Protein AF-X1MCI8-F1 (afdb_monomer_lite)

Radius of gyration: 18.38 Å; chains: 1; bounding box: 35×66×37 Å

pLDDT: mean 79.94, std 20.5, range [31.02, 98.38]

Secondary structure (DSSP, 8-state):
------------------SS-PEEEE----SGGGSGGGG-HHHHHHH-SEEEEEEEEEEEEEE-STTSS-TT--S--EEEEEEEEEEEEEESPPPSSSEEEEEEE-EEETTEEE--TT-----TT-EEEEEEEEETTEEEETTGGGGEEE-

Foldseek 3Di:
DDDDDDDDPPDDDDDPDPDPPAAEAEAADDCLLVDPLLVDPVSLQVQFQWKFKWAFADKDKDWDDACDRPVPDGDIFIKIKTKTQTPDTPHHDDDPHRIHIYIYTWDDDDPDTDDDPLAADDDHGFMKIAGWHADPNHIYTRSHNSRIDTD

Organism: NCBI:txid412755

Sequence (151 aa):
SQLAIGSFVLLKPTATSTEGPITVVNNSGGAGALAAECADESYIAGKADYIIEGTVEKVESKWNEEGTLFPYIHGTSIFTYTDLEIERYIKGEPFTEDKLRIVTPGGTVGEISCAVEDQPIFHEGKKVRIYFQEENGEFSIVCGFCGVKEI

Structure (mmCIF, N/CA/C/O backbone):
data_AF-X1MCI8-F1
#
_entry.id   AF-X1MCI8-F1
#
loop_
_atom_site.group_PDB
_atom_site.id
_atom_site.type_symbol
_atom_site.label_atom_id
_atom_site.label_alt_id
_atom_site.label_comp_id
_atom_site.label_asym_id
_atom_site.label_entity_id
_atom_site.label_seq_id
_atom_site.pdbx_PDB_ins_code
_atom_site.Cartn_x
_atom_site.Cartn_y
_atom_site.Cartn_z
_atom_site.occupancy
_atom_site.B_iso_or_equiv
_atom_site.auth_seq_id
_atom_site.auth_comp_id
_atom_site.auth_asym_id
_atom_site.auth_atom_id
_atom_site.pdbx_PDB_model_num
ATOM 1 N N . SER A 1 1 ? 20.534 57.327 -17.523 1.00 44.50 1 SER A N 1
ATOM 2 C CA . SER A 1 1 ? 19.834 56.238 -18.232 1.00 44.50 1 SER A CA 1
ATOM 3 C C . SER A 1 1 ? 19.678 55.078 -17.265 1.00 44.50 1 SER A C 1
ATOM 5 O O . SER A 1 1 ? 20.674 54.558 -16.784 1.00 44.50 1 SER A O 1
ATOM 7 N N . GLN A 1 2 ? 18.443 54.765 -16.876 1.00 37.69 2 GLN A N 1
ATOM 8 C CA . GLN A 1 2 ? 18.125 53.637 -15.996 1.00 37.69 2 GLN A CA 1
ATOM 9 C C . GLN A 1 2 ? 18.099 52.353 -16.839 1.00 37.69 2 GLN A C 1
ATOM 11 O O . GLN A 1 2 ? 17.466 52.348 -17.892 1.00 37.69 2 GLN A O 1
ATOM 16 N N . LEU A 1 3 ? 18.779 51.292 -16.393 1.00 36.81 3 LEU A N 1
ATOM 17 C CA . LEU A 1 3 ? 18.582 49.933 -16.901 1.00 36.81 3 LEU A CA 1
ATOM 18 C C . LEU A 1 3 ? 17.786 49.142 -15.858 1.00 36.81 3 LEU A C 1
ATOM 20 O O . LEU A 1 3 ? 18.288 48.826 -14.784 1.00 36.81 3 LEU A O 1
ATOM 24 N N . ALA A 1 4 ? 16.549 48.823 -16.210 1.00 36.69 4 ALA A N 1
ATOM 25 C CA . ALA A 1 4 ? 15.871 47.594 -15.813 1.00 36.69 4 ALA A CA 1
ATOM 26 C C . ALA A 1 4 ? 15.886 46.694 -17.081 1.00 36.69 4 ALA A C 1
ATOM 28 O O . ALA A 1 4 ? 16.115 47.210 -18.171 1.00 36.69 4 ALA A O 1
ATOM 29 N N . ILE A 1 5 ? 15.689 45.379 -17.120 1.00 37.84 5 ILE A N 1
ATOM 30 C CA . ILE A 1 5 ? 14.955 44.395 -16.321 1.00 37.84 5 ILE A CA 1
ATOM 31 C C . ILE A 1 5 ? 15.541 43.030 -16.752 1.00 37.84 5 ILE A C 1
ATOM 33 O O . ILE A 1 5 ? 16.002 42.908 -17.888 1.00 37.84 5 ILE A O 1
ATOM 37 N N . GLY A 1 6 ? 15.451 41.984 -15.928 1.00 31.02 6 GLY A N 1
ATOM 38 C CA . GLY A 1 6 ? 15.607 40.622 -16.448 1.00 31.02 6 GLY A CA 1
ATOM 39 C C . GLY A 1 6 ? 15.654 39.519 -15.402 1.00 31.02 6 GLY A C 1
ATOM 40 O O . GLY A 1 6 ? 16.604 38.747 -15.390 1.00 31.02 6 GLY A O 1
ATOM 41 N N . SER A 1 7 ? 14.664 39.458 -14.506 1.00 36.91 7 SER A N 1
ATOM 42 C CA . SER A 1 7 ? 14.510 38.325 -13.587 1.00 36.91 7 SER A CA 1
ATOM 43 C C . SER A 1 7 ? 14.172 37.068 -14.395 1.00 36.91 7 SER A C 1
ATOM 45 O O . SER A 1 7 ? 13.150 37.028 -15.082 1.00 36.91 7 SER A O 1
ATOM 47 N N . PHE A 1 8 ? 15.050 36.068 -14.354 1.00 34.50 8 PHE A N 1
ATOM 48 C CA . PHE A 1 8 ? 14.844 34.772 -14.991 1.00 34.50 8 PHE A CA 1
ATOM 49 C C . PHE A 1 8 ? 13.762 34.019 -14.203 1.00 34.50 8 PHE A C 1
ATOM 51 O O . PHE A 1 8 ? 13.998 33.552 -13.089 1.00 34.50 8 PHE A O 1
ATOM 58 N N . VAL A 1 9 ? 12.552 33.935 -14.756 1.00 35.53 9 VAL A N 1
ATOM 59 C CA . VAL A 1 9 ? 11.489 33.086 -14.208 1.00 35.53 9 VAL A CA 1
ATOM 60 C C . VAL A 1 9 ? 11.823 31.642 -14.576 1.00 35.53 9 VAL A C 1
ATOM 62 O O . VAL A 1 9 ? 11.682 31.235 -15.726 1.00 35.53 9 VAL A O 1
ATOM 65 N N . LEU A 1 10 ? 12.292 30.874 -13.592 1.00 36.94 10 LEU A N 1
ATOM 66 C CA . LEU A 1 10 ? 12.364 29.416 -13.661 1.00 36.94 10 LEU A CA 1
ATOM 67 C C . LEU A 1 10 ? 10.934 28.863 -13.720 1.00 36.94 10 LEU A C 1
ATOM 69 O O . LEU A 1 10 ? 10.260 28.730 -12.699 1.00 36.94 10 LEU A O 1
ATOM 73 N N . LEU A 1 11 ? 10.459 28.567 -14.930 1.00 34.97 11 LEU A N 1
ATOM 74 C CA . LEU A 1 11 ? 9.273 27.742 -15.139 1.00 34.97 11 LEU A CA 1
ATOM 75 C C . LEU A 1 11 ? 9.588 26.334 -14.618 1.00 34.97 11 LEU A C 1
ATOM 77 O O . LEU A 1 11 ? 10.401 25.620 -15.202 1.00 34.97 11 LEU A O 1
ATOM 81 N N . LYS A 1 12 ? 8.968 25.951 -13.496 1.00 36.62 12 LYS A N 1
ATOM 82 C CA . LYS A 1 12 ? 8.957 24.554 -13.049 1.00 36.62 12 LYS A CA 1
ATOM 83 C C . LYS A 1 12 ? 8.216 23.711 -14.097 1.00 36.62 12 LYS A C 1
ATOM 85 O O . LYS A 1 12 ? 7.173 24.163 -14.575 1.00 36.62 12 LYS A O 1
ATOM 90 N N . PRO A 1 13 ? 8.708 22.510 -14.442 1.00 37.91 13 PRO A N 1
ATOM 91 C CA . PRO A 1 13 ? 7.982 21.614 -15.327 1.00 37.91 13 PRO A CA 1
ATOM 92 C C . PRO A 1 13 ? 6.656 21.227 -14.665 1.00 37.91 13 PRO A C 1
ATOM 94 O O . PRO A 1 13 ? 6.616 20.745 -13.533 1.00 37.91 13 PRO A O 1
ATOM 97 N N . THR A 1 14 ? 5.557 21.499 -15.362 1.00 35.31 14 THR A N 1
ATOM 98 C CA . THR A 1 14 ? 4.227 21.032 -14.986 1.00 35.31 14 THR A CA 1
ATOM 99 C C . THR A 1 14 ? 4.156 19.551 -15.319 1.00 35.31 14 THR A C 1
ATOM 101 O O . THR A 1 14 ? 4.050 19.184 -16.486 1.00 35.31 14 THR A O 1
ATOM 104 N N . ALA A 1 15 ? 4.216 18.699 -14.297 1.00 38.75 15 ALA A N 1
ATOM 105 C CA . ALA A 1 15 ? 3.749 17.332 -14.435 1.00 38.75 15 ALA A CA 1
ATOM 106 C C . ALA A 1 15 ? 2.250 17.394 -14.756 1.00 38.75 15 ALA A C 1
ATOM 108 O O . ALA A 1 15 ? 1.435 17.830 -13.941 1.00 38.75 15 ALA A O 1
ATOM 109 N N . THR A 1 16 ? 1.891 17.026 -15.980 1.00 35.38 16 THR A N 1
ATOM 110 C CA . THR A 1 16 ? 0.509 16.799 -16.395 1.00 35.38 16 THR A CA 1
ATOM 111 C C . THR A 1 16 ? -0.0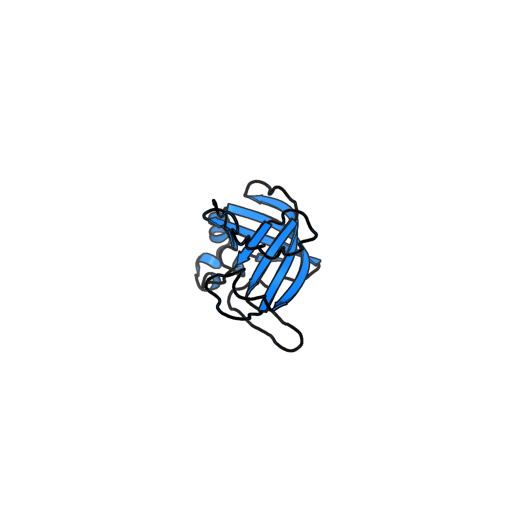34 15.591 -15.638 1.00 35.38 16 THR A C 1
ATOM 113 O O . THR A 1 16 ? 0.155 14.457 -16.066 1.00 35.38 16 THR A O 1
ATOM 116 N N . SER A 1 17 ? -0.690 15.838 -14.503 1.00 36.59 17 SER A N 1
ATOM 117 C CA . SER A 1 17 ? -1.564 14.868 -13.843 1.00 36.59 17 SER A CA 1
ATOM 118 C C . SER A 1 17 ? -2.998 15.174 -14.255 1.00 36.59 17 SER A C 1
ATOM 120 O O . SER A 1 17 ? -3.605 16.134 -13.785 1.00 36.59 17 SER A O 1
ATOM 122 N N . THR A 1 18 ? -3.522 14.398 -15.197 1.00 39.62 18 THR A N 1
ATOM 123 C CA . THR A 1 18 ? -4.952 14.352 -15.504 1.00 39.62 18 THR A CA 1
ATOM 124 C C . THR A 1 18 ? -5.633 13.447 -14.490 1.00 39.62 18 THR A C 1
ATOM 126 O O . THR A 1 18 ? -5.797 12.271 -14.763 1.00 39.62 18 THR A O 1
ATOM 129 N N . GLU A 1 19 ? -5.946 13.978 -13.316 1.00 45.34 19 GLU A N 1
ATOM 130 C CA . GLU A 1 19 ? -6.900 13.469 -12.319 1.00 45.34 19 GLU A CA 1
ATOM 131 C C . GLU A 1 19 ? -6.868 14.472 -11.152 1.00 45.34 19 GLU A C 1
ATOM 133 O O . GLU A 1 19 ? -5.893 15.217 -11.032 1.00 45.34 19 GLU A O 1
ATOM 138 N N . GLY A 1 20 ? -7.947 14.581 -10.370 1.00 45.09 20 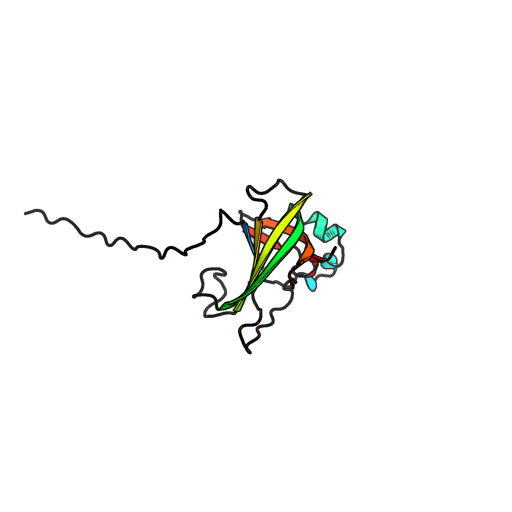GLY A N 1
ATOM 139 C CA . GLY A 1 20 ? -8.075 15.526 -9.247 1.00 45.09 20 GLY A CA 1
ATOM 140 C C . GLY A 1 20 ? -6.959 15.404 -8.193 1.00 45.09 20 GLY A C 1
ATOM 141 O O . GLY A 1 20 ? -5.979 14.693 -8.403 1.00 45.09 20 GLY A O 1
ATOM 142 N N . PRO A 1 21 ? -7.042 16.108 -7.052 1.00 53.81 21 PRO A N 1
ATOM 143 C CA . PRO A 1 21 ? -6.018 16.013 -6.014 1.00 53.81 21 PRO A CA 1
ATOM 144 C C . PRO A 1 21 ? -6.000 14.600 -5.402 1.00 53.81 21 PRO A C 1
ATOM 146 O O . PRO A 1 21 ? -6.681 14.329 -4.423 1.00 53.81 21 PRO A O 1
ATOM 149 N N . ILE A 1 22 ? -5.231 13.684 -5.994 1.00 60.66 22 ILE A N 1
ATOM 150 C CA . ILE A 1 22 ? -5.060 12.324 -5.484 1.00 60.66 22 ILE A CA 1
ATOM 151 C C . ILE A 1 22 ? -4.168 12.386 -4.244 1.00 60.66 22 ILE A C 1
ATOM 153 O O . ILE A 1 22 ? -3.054 12.916 -4.305 1.00 60.66 22 ILE A O 1
ATOM 157 N N . THR A 1 23 ? -4.624 11.808 -3.134 1.00 73.81 23 THR A N 1
ATOM 158 C CA . THR A 1 23 ? -3.777 11.601 -1.954 1.00 73.81 23 THR A CA 1
ATOM 159 C C . THR A 1 23 ? -2.647 10.636 -2.318 1.00 73.81 23 THR A C 1
ATOM 161 O O . THR A 1 23 ? -2.902 9.530 -2.799 1.00 73.81 23 THR A O 1
ATOM 164 N N . VAL A 1 24 ? -1.395 11.053 -2.110 1.00 74.38 24 VAL A N 1
ATOM 165 C CA . VAL A 1 24 ? -0.207 10.237 -2.399 1.00 74.38 24 VAL A CA 1
ATOM 166 C C . VAL A 1 24 ? 0.368 9.690 -1.101 1.00 74.38 24 VAL A C 1
ATOM 168 O O . VAL A 1 24 ? 0.722 10.454 -0.206 1.00 74.38 24 VAL A O 1
ATOM 171 N N . VAL A 1 25 ? 0.501 8.368 -1.023 1.00 74.25 25 VAL A N 1
ATOM 172 C CA . VAL A 1 25 ? 1.167 7.681 0.089 1.00 74.25 25 VAL A CA 1
ATOM 173 C C . VAL A 1 25 ? 2.522 7.189 -0.388 1.00 74.25 25 VAL A C 1
ATOM 175 O O . VAL A 1 25 ? 2.594 6.329 -1.265 1.00 74.25 25 VAL A O 1
ATOM 178 N N . ASN A 1 26 ? 3.591 7.707 0.209 1.00 71.81 26 ASN A N 1
ATOM 179 C CA . ASN A 1 26 ? 4.955 7.302 -0.105 1.00 71.81 26 ASN A CA 1
ATOM 180 C C . ASN A 1 26 ? 5.422 6.288 0.936 1.00 71.81 26 ASN A C 1
ATOM 182 O O . ASN A 1 26 ? 5.804 6.648 2.047 1.00 71.81 26 ASN A O 1
ATOM 186 N N . ASN A 1 27 ? 5.413 5.005 0.584 1.00 71.88 27 ASN A N 1
ATOM 187 C CA . ASN A 1 27 ? 5.878 3.972 1.500 1.00 71.88 27 ASN A CA 1
ATOM 188 C C . ASN A 1 27 ? 7.359 3.681 1.246 1.00 71.88 27 ASN A C 1
ATOM 190 O O . ASN A 1 27 ? 7.704 2.936 0.334 1.00 71.88 27 ASN A O 1
ATOM 194 N N . SER A 1 28 ? 8.259 4.254 2.043 1.00 60.72 28 SER A N 1
ATOM 195 C CA . SER A 1 28 ? 9.702 4.120 1.792 1.00 60.72 28 SER A CA 1
ATOM 196 C C . SER A 1 28 ? 10.271 2.732 2.097 1.00 60.72 28 SER A C 1
ATOM 198 O O . SER A 1 28 ? 11.396 2.458 1.692 1.00 60.72 28 SER A O 1
ATOM 200 N N . GLY A 1 29 ? 9.511 1.843 2.747 1.00 56.38 29 GLY A N 1
ATOM 201 C CA . GLY A 1 29 ? 10.020 0.555 3.224 1.00 56.38 29 GLY A CA 1
ATOM 202 C C . GLY A 1 29 ? 11.008 0.764 4.361 1.00 56.38 29 GLY A C 1
ATOM 203 O O . GLY A 1 29 ? 11.890 1.619 4.314 1.00 56.38 29 GLY A O 1
ATOM 204 N N . GLY A 1 30 ? 10.847 0.015 5.436 1.00 52.59 30 GLY A N 1
ATOM 205 C CA . GLY A 1 30 ? 11.721 0.199 6.578 1.00 52.59 30 GLY A CA 1
ATOM 206 C C . GLY A 1 30 ? 11.344 -0.731 7.696 1.00 52.59 30 GLY A C 1
ATOM 207 O O . GLY A 1 30 ? 10.499 -0.368 8.499 1.00 52.59 30 GLY A O 1
ATOM 208 N N . ALA A 1 31 ? 11.973 -1.908 7.717 1.00 51.34 31 ALA A N 1
ATOM 209 C CA . ALA A 1 31 ? 12.166 -2.820 8.850 1.00 51.34 31 ALA A CA 1
ATOM 210 C C . ALA A 1 31 ? 10.937 -3.221 9.699 1.00 51.34 31 ALA A C 1
ATOM 212 O O . ALA A 1 31 ? 11.087 -3.987 10.651 1.00 51.34 31 ALA A O 1
ATOM 213 N N . GLY A 1 32 ? 9.735 -2.729 9.394 1.00 53.47 32 GLY A N 1
ATOM 214 C CA . GLY A 1 32 ? 8.547 -2.880 10.223 1.00 53.47 32 GLY A CA 1
ATOM 215 C C . GLY A 1 32 ? 8.116 -4.333 10.305 1.00 53.47 32 GLY A C 1
ATOM 216 O O . GLY A 1 32 ? 7.876 -4.836 11.394 1.00 53.47 32 GLY A O 1
ATOM 217 N N . ALA A 1 33 ? 8.128 -5.058 9.189 1.00 56.91 33 ALA A N 1
ATOM 218 C CA . ALA A 1 33 ? 7.732 -6.459 9.200 1.00 56.91 33 ALA A CA 1
ATOM 219 C C . ALA A 1 33 ? 8.652 -7.371 10.030 1.00 56.91 33 ALA A C 1
ATOM 221 O O . ALA A 1 33 ? 8.225 -8.438 10.467 1.00 56.91 33 ALA A O 1
ATOM 222 N N . LEU A 1 34 ? 9.899 -6.957 10.285 1.00 59.69 34 LEU A N 1
ATOM 223 C CA . LEU A 1 34 ? 10.825 -7.705 11.136 1.00 59.69 34 LEU A CA 1
ATOM 224 C C . LEU A 1 34 ? 10.555 -7.498 12.636 1.00 59.69 34 LEU A C 1
ATOM 226 O O . LEU A 1 34 ? 11.065 -8.260 13.461 1.00 59.69 34 LEU A O 1
ATOM 230 N N . ALA A 1 35 ? 9.751 -6.500 13.017 1.00 73.06 35 ALA A N 1
ATOM 231 C CA . ALA A 1 35 ? 9.333 -6.314 14.399 1.00 73.06 35 ALA A CA 1
ATOM 232 C C . ALA A 1 35 ? 8.211 -7.303 14.750 1.00 73.06 35 ALA A C 1
ATOM 234 O O . ALA A 1 35 ? 7.167 -7.330 14.102 1.00 73.06 35 ALA A O 1
ATOM 235 N N . ALA A 1 36 ? 8.385 -8.078 15.827 1.00 81.94 36 ALA A N 1
ATOM 236 C CA . ALA A 1 36 ? 7.380 -9.043 16.293 1.00 81.94 36 ALA A CA 1
ATOM 237 C C . ALA A 1 36 ? 5.996 -8.406 16.541 1.00 81.94 36 ALA A C 1
ATOM 239 O O . ALA A 1 36 ? 4.971 -9.060 16.373 1.00 81.94 36 ALA A O 1
ATOM 240 N N . GLU A 1 37 ? 5.967 -7.122 16.902 1.00 86.69 37 GLU A N 1
ATOM 241 C CA . GLU A 1 37 ? 4.743 -6.344 17.124 1.00 86.69 37 GLU A CA 1
ATOM 242 C C . GLU A 1 37 ? 3.919 -6.169 15.838 1.00 86.69 37 GLU A C 1
ATOM 244 O O . GLU A 1 37 ? 2.695 -6.142 15.890 1.00 86.69 37 GLU A O 1
ATOM 249 N N . CYS A 1 38 ? 4.562 -6.143 14.668 1.00 88.00 38 CYS A N 1
ATOM 250 C CA . CYS A 1 38 ? 3.890 -6.032 13.373 1.00 88.00 38 CYS A CA 1
ATOM 251 C C . CYS A 1 38 ? 3.205 -7.333 12.919 1.00 88.00 38 CYS A C 1
ATOM 253 O O . CYS A 1 38 ? 2.559 -7.352 11.875 1.00 88.00 38 CYS A O 1
ATOM 255 N N . ALA A 1 39 ? 3.308 -8.415 13.695 1.00 86.00 39 ALA A N 1
ATOM 256 C CA . ALA A 1 39 ? 2.453 -9.590 13.537 1.00 86.00 39 ALA A CA 1
ATOM 257 C C . ALA A 1 39 ? 1.127 -9.469 14.317 1.00 86.00 39 ALA A C 1
ATOM 259 O O . ALA A 1 39 ? 0.210 -10.258 14.083 1.00 86.00 39 ALA A O 1
ATOM 260 N N . ASP A 1 40 ? 1.006 -8.504 15.238 1.00 90.62 40 ASP A N 1
ATOM 261 C CA . ASP A 1 40 ? -0.215 -8.252 16.003 1.00 90.62 40 ASP A CA 1
ATOM 262 C C . ASP A 1 40 ? -1.070 -7.181 15.313 1.00 90.62 40 ASP A C 1
ATOM 264 O O . ASP A 1 40 ? -0.726 -6.001 15.232 1.00 90.62 40 ASP A O 1
ATOM 268 N N . GLU A 1 41 ? -2.242 -7.588 14.837 1.00 90.62 41 GLU A N 1
ATOM 269 C CA . GLU A 1 41 ? -3.207 -6.676 14.224 1.00 90.62 41 GLU A CA 1
ATOM 270 C C . GLU A 1 41 ? -3.669 -5.570 15.179 1.00 90.62 41 GLU A C 1
ATOM 272 O O . GLU A 1 41 ? -3.913 -4.446 14.740 1.00 90.62 41 GLU A O 1
ATOM 277 N N . SER A 1 42 ? -3.764 -5.856 16.479 1.00 94.06 42 SER A N 1
ATOM 278 C CA . SER A 1 42 ? -4.162 -4.865 17.483 1.00 94.06 42 SER A CA 1
ATOM 279 C C . SER A 1 42 ? -3.119 -3.760 17.594 1.00 94.06 42 SER A C 1
ATOM 281 O O . SER A 1 42 ? -3.468 -2.587 17.736 1.00 94.06 42 SER A O 1
ATOM 283 N N . TYR A 1 43 ? -1.840 -4.126 17.487 1.00 93.06 43 TYR A N 1
ATOM 284 C CA . TYR A 1 43 ? -0.738 -3.177 17.457 1.00 93.06 43 TYR A CA 1
ATOM 285 C C . TYR A 1 43 ? -0.806 -2.293 16.208 1.00 93.06 43 TYR A C 1
ATOM 287 O O . TYR A 1 43 ? -0.817 -1.067 16.331 1.00 93.06 43 TYR A O 1
ATOM 295 N N . ILE A 1 44 ? -0.942 -2.899 15.022 1.00 93.88 44 ILE A N 1
ATOM 296 C CA . ILE A 1 44 ? -1.052 -2.171 13.746 1.00 93.88 44 ILE A CA 1
ATOM 297 C C . ILE A 1 44 ? -2.248 -1.206 13.775 1.00 93.88 44 ILE A C 1
ATOM 299 O O . ILE A 1 44 ? -2.102 -0.020 13.481 1.00 93.88 44 ILE A O 1
ATOM 303 N N . ALA A 1 45 ? -3.427 -1.680 14.185 1.00 95.81 45 ALA A N 1
ATOM 304 C CA . ALA A 1 45 ? -4.638 -0.863 14.272 1.00 95.81 45 ALA A CA 1
ATOM 305 C C . ALA A 1 45 ? -4.536 0.258 15.323 1.00 95.81 45 ALA A C 1
ATOM 307 O O . ALA A 1 45 ? -5.115 1.337 15.157 1.00 95.81 45 ALA A O 1
ATOM 308 N N . GLY A 1 46 ? -3.804 0.008 16.413 1.00 96.12 46 GLY A N 1
ATOM 309 C CA . GLY A 1 46 ? -3.522 0.997 17.447 1.00 96.12 46 GLY A CA 1
ATOM 310 C C . GLY A 1 46 ? -2.618 2.127 16.954 1.00 96.12 46 GLY A C 1
ATOM 311 O O . GLY A 1 46 ? -2.843 3.277 17.327 1.00 96.12 46 GLY A O 1
ATOM 312 N N . LYS A 1 47 ? -1.638 1.807 16.099 1.00 94.69 47 LYS A N 1
ATOM 313 C CA . LYS A 1 47 ? -0.696 2.763 15.496 1.00 94.69 47 LYS A CA 1
ATOM 314 C C . LYS A 1 47 ? -1.277 3.557 14.333 1.00 94.69 47 LYS A C 1
ATOM 316 O O . LYS A 1 47 ? -0.881 4.695 14.141 1.00 94.69 47 LYS A O 1
ATOM 321 N N . ALA A 1 48 ? -2.186 2.963 13.570 1.00 95.81 48 ALA A N 1
ATOM 322 C CA . ALA A 1 48 ? -2.749 3.597 12.388 1.00 95.81 48 ALA A CA 1
ATOM 323 C C . ALA A 1 48 ? -3.635 4.795 12.749 1.00 95.81 48 ALA A C 1
ATOM 325 O O . ALA A 1 48 ? -4.545 4.652 13.562 1.00 95.81 48 ALA A O 1
ATOM 326 N N . ASP A 1 49 ? -3.446 5.939 12.108 1.00 96.06 49 ASP A N 1
ATOM 327 C CA . ASP A 1 49 ? -4.369 7.075 12.180 1.00 96.06 49 ASP A CA 1
ATOM 328 C C . ASP A 1 49 ? -5.593 6.846 11.284 1.00 96.06 49 ASP A C 1
ATOM 330 O O . ASP A 1 49 ? -6.715 7.197 11.655 1.00 96.06 49 ASP A O 1
ATOM 334 N N . TYR A 1 50 ? -5.393 6.147 10.161 1.00 96.50 50 TYR A N 1
ATOM 335 C CA . TYR A 1 50 ? -6.437 5.789 9.205 1.00 96.50 50 TYR A CA 1
ATOM 336 C C . TYR A 1 50 ? -6.461 4.284 8.966 1.00 96.50 50 TYR A C 1
ATOM 338 O O . TYR A 1 50 ? -5.424 3.630 8.846 1.00 96.50 50 TYR A O 1
ATOM 346 N N . ILE A 1 51 ? -7.664 3.733 8.844 1.00 97.62 51 ILE A N 1
ATOM 347 C CA . ILE A 1 51 ? -7.879 2.361 8.387 1.00 97.62 51 ILE A CA 1
ATOM 348 C C . ILE A 1 51 ? -8.945 2.435 7.309 1.00 97.62 51 ILE A C 1
ATOM 350 O O . ILE A 1 51 ? -10.082 2.807 7.603 1.00 97.62 51 ILE A O 1
ATOM 354 N N . ILE A 1 52 ? -8.583 2.083 6.081 1.00 97.44 52 ILE A N 1
ATOM 355 C CA . ILE A 1 52 ? -9.485 2.146 4.930 1.00 97.44 52 ILE A CA 1
ATOM 356 C C . ILE A 1 52 ? -9.665 0.775 4.299 1.00 97.44 52 ILE A C 1
ATOM 358 O O . ILE A 1 52 ? -8.798 -0.090 4.413 1.00 97.44 52 ILE A O 1
ATOM 362 N N . GLU A 1 53 ? -10.776 0.607 3.599 1.00 98.25 53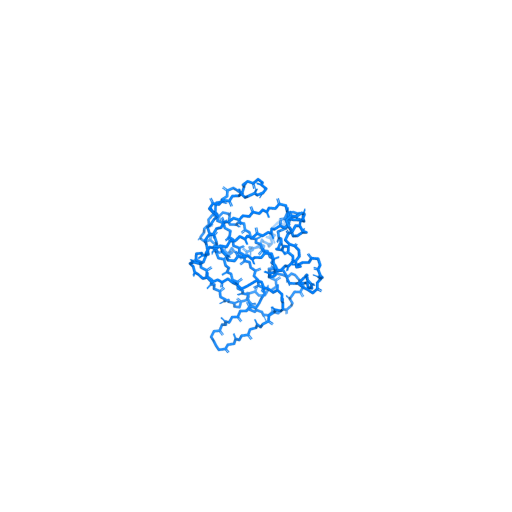 GLU A N 1
ATOM 363 C CA . GLU A 1 53 ? -11.033 -0.507 2.697 1.00 98.25 53 GLU A CA 1
ATOM 364 C C . GLU A 1 53 ? -11.333 0.037 1.308 1.00 98.25 53 GLU A C 1
ATOM 366 O O . GLU A 1 53 ? -12.033 1.044 1.164 1.00 98.25 53 GLU A O 1
ATOM 371 N N . GLY A 1 54 ? -10.813 -0.632 0.288 1.00 97.75 54 GLY A N 1
ATOM 372 C CA . GLY A 1 54 ? -10.994 -0.203 -1.086 1.00 97.75 54 GLY A CA 1
ATOM 373 C C . GLY A 1 54 ? -10.632 -1.273 -2.096 1.00 97.75 54 GLY A C 1
ATOM 374 O O . GLY A 1 54 ? -10.143 -2.347 -1.739 1.00 97.75 54 GLY A O 1
ATOM 375 N N . THR A 1 55 ? -10.873 -0.957 -3.361 1.00 98.38 55 THR A N 1
ATOM 376 C CA . THR A 1 55 ? -10.542 -1.817 -4.495 1.00 98.38 55 THR A CA 1
ATOM 377 C C . THR A 1 55 ? -9.333 -1.250 -5.228 1.00 98.38 55 THR A C 1
ATOM 379 O O . THR A 1 55 ? -9.292 -0.068 -5.563 1.00 98.38 55 THR A O 1
ATOM 382 N N . VAL A 1 56 ? -8.338 -2.099 -5.489 1.00 98.19 56 VAL A N 1
ATOM 383 C CA . VAL A 1 56 ? -7.183 -1.747 -6.320 1.00 98.19 56 VAL A CA 1
ATOM 384 C C . VAL A 1 56 ? -7.642 -1.635 -7.775 1.00 98.19 56 VAL A C 1
ATOM 386 O O . VAL A 1 56 ? -7.939 -2.648 -8.411 1.00 98.19 56 VAL A O 1
ATOM 389 N N . GLU A 1 57 ? -7.697 -0.416 -8.307 1.00 97.81 57 GLU A N 1
ATOM 390 C CA . GLU A 1 57 ? -8.118 -0.147 -9.685 1.00 97.81 57 GLU A CA 1
ATOM 391 C C . GLU A 1 57 ? -6.999 -0.462 -10.682 1.00 97.81 57 GLU A C 1
ATOM 393 O O . GLU A 1 57 ? -7.252 -1.052 -11.733 1.00 97.81 57 GLU A O 1
ATOM 398 N N . LYS A 1 58 ? -5.761 -0.067 -10.359 1.00 97.38 58 LYS A N 1
ATOM 399 C CA . LYS A 1 58 ? -4.626 -0.149 -11.284 1.00 97.38 58 LYS A CA 1
ATOM 400 C C . LYS A 1 58 ? -3.302 -0.321 -10.549 1.00 97.38 58 LYS A C 1
ATOM 402 O O . LYS A 1 58 ? -3.092 0.301 -9.511 1.00 97.38 58 LYS A O 1
ATOM 407 N N . VAL A 1 59 ? -2.389 -1.110 -11.115 1.00 96.88 59 VAL A N 1
ATOM 408 C CA . VAL A 1 59 ? -1.012 -1.263 -10.626 1.00 96.88 59 VAL A CA 1
ATOM 409 C C . VAL A 1 59 ? -0.043 -1.120 -11.795 1.00 96.88 59 VAL A C 1
ATOM 411 O O . VAL A 1 59 ? -0.029 -1.939 -12.710 1.00 96.88 59 VAL A O 1
ATOM 414 N N . GLU A 1 60 ? 0.808 -0.096 -11.769 1.00 96.12 60 GLU A N 1
ATOM 415 C CA . GLU A 1 60 ? 1.831 0.112 -12.800 1.00 96.12 60 GLU A CA 1
ATOM 416 C C . GLU A 1 60 ? 3.214 0.347 -12.194 1.00 96.12 60 GLU A C 1
ATOM 418 O O . GLU A 1 60 ? 3.369 1.136 -11.266 1.00 96.12 60 GLU A O 1
ATOM 423 N N . SER A 1 61 ? 4.248 -0.290 -12.748 1.00 94.00 61 SER A N 1
ATOM 424 C CA . SER A 1 61 ? 5.636 0.034 -12.414 1.00 94.00 61 SER A CA 1
ATOM 425 C C . SER A 1 61 ? 6.268 0.884 -13.512 1.00 94.00 61 SER A C 1
ATOM 427 O O . SER A 1 61 ? 6.122 0.592 -14.700 1.00 94.00 61 SER A O 1
ATOM 429 N N . LYS A 1 62 ? 7.014 1.920 -13.126 1.00 92.50 62 LYS A N 1
ATOM 430 C CA . LYS A 1 62 ? 7.784 2.761 -14.051 1.00 92.50 62 LYS A CA 1
ATOM 431 C C . LYS A 1 62 ? 9.088 3.230 -13.426 1.00 92.50 62 LYS A C 1
ATOM 433 O O . LYS A 1 62 ? 9.237 3.271 -12.206 1.00 92.50 62 LYS A O 1
ATOM 438 N N . TRP A 1 63 ? 10.033 3.591 -14.285 1.00 88.75 63 TRP A N 1
ATOM 439 C CA . TRP A 1 63 ? 11.207 4.346 -13.868 1.00 88.75 63 TRP A CA 1
ATOM 440 C C . TRP A 1 63 ? 10.765 5.724 -13.376 1.00 88.75 63 TRP A C 1
ATOM 442 O O . TRP A 1 63 ? 9.933 6.365 -14.021 1.00 88.75 63 TRP A O 1
ATOM 452 N N . ASN A 1 64 ? 11.308 6.185 -12.251 1.00 79.50 64 ASN A N 1
ATOM 453 C CA . ASN A 1 64 ? 11.147 7.582 -11.876 1.00 79.50 64 ASN A CA 1
ATOM 454 C C . ASN A 1 64 ? 11.987 8.488 -12.787 1.00 79.50 64 ASN A C 1
ATOM 456 O O . ASN A 1 64 ? 13.077 8.135 -13.240 1.00 79.50 64 ASN A O 1
ATOM 460 N N . GLU A 1 65 ? 11.491 9.702 -12.995 1.00 66.88 65 GLU A N 1
ATOM 461 C CA . GLU A 1 65 ? 12.324 10.812 -13.437 1.00 66.88 65 GLU A CA 1
ATOM 462 C C . GLU A 1 65 ? 12.962 11.422 -12.173 1.00 66.88 65 GLU A C 1
ATOM 464 O O . GLU A 1 65 ? 12.265 11.854 -11.256 1.00 66.88 65 GLU A O 1
ATOM 469 N N . GLU A 1 66 ? 14.289 11.302 -12.093 1.00 56.56 66 GLU A N 1
ATOM 470 C CA . GLU A 1 66 ? 15.233 11.759 -11.057 1.00 56.56 66 GLU A CA 1
ATOM 471 C C . GLU A 1 66 ? 14.652 12.367 -9.750 1.00 56.56 66 GLU A C 1
ATOM 473 O O . GLU A 1 66 ? 14.171 13.496 -9.716 1.00 56.56 66 GLU A O 1
ATOM 478 N N . GLY A 1 67 ? 14.784 11.642 -8.627 1.00 54.47 67 GLY A N 1
ATOM 479 C CA . GLY A 1 67 ? 14.877 12.199 -7.259 1.00 54.47 67 GLY A CA 1
ATOM 480 C C . GLY A 1 67 ? 13.670 12.933 -6.647 1.00 54.47 67 GLY A C 1
ATOM 481 O O . GLY A 1 67 ? 13.797 13.463 -5.547 1.00 54.47 67 GLY A O 1
ATOM 482 N N . THR A 1 68 ? 12.513 12.994 -7.311 1.00 58.19 68 THR A N 1
ATOM 483 C CA . THR A 1 68 ? 11.389 13.851 -6.866 1.00 58.19 68 THR A CA 1
ATOM 484 C C . THR A 1 68 ? 10.477 13.244 -5.796 1.00 58.19 68 THR A C 1
ATOM 486 O O . THR A 1 68 ? 9.941 13.989 -4.981 1.00 58.19 68 THR A O 1
ATOM 489 N N . LEU A 1 69 ? 10.289 11.920 -5.782 1.00 63.56 69 LEU A N 1
ATOM 490 C CA . LEU A 1 69 ? 9.332 11.249 -4.883 1.00 63.56 69 LEU A CA 1
ATOM 491 C C . LEU A 1 69 ? 9.945 10.804 -3.547 1.00 63.56 69 LEU A C 1
ATOM 493 O O . LEU A 1 69 ? 9.248 10.770 -2.540 1.00 63.56 69 LEU A O 1
ATOM 497 N N . PHE A 1 70 ? 11.245 10.494 -3.526 1.00 67.50 70 PHE A N 1
ATOM 498 C CA . PHE A 1 70 ? 11.949 10.019 -2.333 1.00 67.50 70 PHE A CA 1
ATOM 499 C C . PHE A 1 70 ? 13.327 10.690 -2.255 1.00 67.50 70 PHE A C 1
ATOM 501 O O . PHE A 1 70 ? 14.243 10.266 -2.964 1.00 67.50 70 PHE A O 1
ATOM 508 N N . PRO A 1 71 ? 13.509 11.721 -1.406 1.00 61.94 71 PRO A N 1
ATOM 509 C CA . PRO A 1 71 ? 14.710 12.567 -1.413 1.00 61.94 71 PRO A CA 1
ATOM 510 C C . PRO A 1 71 ? 16.001 11.827 -1.025 1.00 61.94 71 PRO A C 1
ATOM 512 O O . PRO A 1 71 ? 17.096 12.332 -1.269 1.00 61.94 71 PRO A O 1
ATOM 515 N N . TYR A 1 72 ? 15.884 10.630 -0.445 1.00 64.88 72 TYR A N 1
ATOM 516 C CA . TYR A 1 72 ? 17.008 9.771 -0.059 1.00 64.88 72 TYR A CA 1
ATOM 517 C C . TYR A 1 72 ? 17.394 8.738 -1.131 1.00 64.88 72 TYR A C 1
ATOM 519 O O . TYR A 1 72 ? 18.409 8.059 -0.985 1.00 64.88 72 TYR A O 1
ATOM 527 N N . ILE A 1 73 ? 16.605 8.605 -2.204 1.00 63.03 73 ILE A N 1
ATOM 528 C CA . ILE A 1 73 ? 16.899 7.703 -3.320 1.00 63.03 73 ILE A CA 1
ATOM 529 C C . ILE A 1 73 ? 17.548 8.528 -4.435 1.00 63.03 73 ILE A C 1
ATOM 531 O O . ILE A 1 73 ? 16.894 9.318 -5.116 1.00 63.03 73 ILE A O 1
ATOM 535 N N . HIS A 1 74 ? 18.858 8.356 -4.613 1.00 63.19 74 HIS A N 1
ATOM 536 C CA . HIS A 1 74 ? 19.621 9.024 -5.665 1.00 63.19 74 HIS A CA 1
ATOM 537 C C . HIS A 1 74 ? 19.626 8.191 -6.956 1.00 63.19 74 HIS A C 1
ATOM 539 O O . HIS A 1 74 ? 19.917 6.997 -6.927 1.00 63.19 74 HIS A O 1
ATOM 545 N N . GLY A 1 75 ? 19.364 8.839 -8.096 1.00 67.19 75 GLY A N 1
ATOM 546 C CA . GLY A 1 75 ? 19.382 8.217 -9.425 1.00 67.19 75 GLY A CA 1
ATOM 547 C C . GLY A 1 75 ? 18.028 7.669 -9.894 1.00 67.19 75 GLY A C 1
ATOM 548 O O . GLY A 1 75 ? 16.984 7.913 -9.286 1.00 67.19 75 GLY A O 1
ATOM 549 N N . THR A 1 76 ? 18.052 6.954 -11.020 1.00 74.19 76 THR A N 1
ATOM 550 C CA . THR A 1 76 ? 16.871 6.311 -11.613 1.00 74.19 76 THR A CA 1
ATOM 551 C C . THR A 1 76 ? 16.557 5.009 -10.869 1.00 74.19 76 THR A C 1
ATOM 553 O O . THR A 1 76 ? 17.419 4.147 -10.719 1.00 74.19 76 THR A O 1
ATOM 556 N N . SER A 1 77 ? 15.325 4.857 -10.395 1.00 85.50 77 SER A N 1
ATOM 557 C CA . SER A 1 77 ? 14.808 3.698 -9.658 1.00 85.50 77 SER A CA 1
ATOM 558 C C . SER A 1 77 ? 13.421 3.318 -10.174 1.00 85.50 77 SER A C 1
ATOM 560 O O . SER A 1 77 ? 12.710 4.149 -10.740 1.00 85.50 77 SER A O 1
ATOM 562 N N . ILE A 1 78 ? 13.038 2.054 -9.997 1.00 88.75 78 ILE A N 1
ATOM 563 C CA . ILE A 1 78 ? 11.695 1.576 -10.344 1.00 88.75 78 ILE A CA 1
ATOM 564 C C . ILE A 1 78 ? 10.769 1.840 -9.158 1.00 88.75 78 ILE A C 1
ATOM 566 O O . ILE A 1 78 ? 11.117 1.513 -8.024 1.00 88.75 78 ILE A O 1
ATOM 570 N N . PHE A 1 79 ? 9.600 2.407 -9.437 1.00 90.94 79 PHE A N 1
ATOM 571 C CA . PHE A 1 79 ? 8.510 2.570 -8.481 1.00 90.94 79 PHE A CA 1
ATOM 572 C C . PHE A 1 79 ? 7.245 1.934 -9.023 1.00 90.94 79 PHE A C 1
ATOM 574 O O . PHE A 1 79 ? 7.005 1.957 -10.232 1.00 90.94 79 PHE A O 1
ATOM 581 N N . THR A 1 80 ? 6.426 1.424 -8.113 1.00 92.38 80 THR A N 1
ATOM 582 C CA . THR A 1 80 ? 5.093 0.909 -8.392 1.00 92.38 80 THR A CA 1
ATOM 583 C C . THR A 1 80 ? 4.051 1.888 -7.871 1.00 92.38 80 THR A C 1
ATOM 585 O O . THR A 1 80 ? 4.109 2.339 -6.730 1.00 92.38 80 THR A O 1
ATOM 588 N N . TYR A 1 81 ? 3.110 2.231 -8.741 1.00 93.88 81 TYR A N 1
ATOM 589 C CA . TYR A 1 81 ? 2.011 3.151 -8.516 1.00 93.88 81 TYR A CA 1
ATOM 590 C C . TYR A 1 81 ? 0.740 2.317 -8.478 1.00 93.88 81 TYR A C 1
ATOM 592 O O . TYR A 1 81 ? 0.413 1.632 -9.447 1.00 93.88 81 TYR A O 1
ATOM 600 N N . THR A 1 82 ? 0.068 2.345 -7.337 1.00 96.06 82 THR A N 1
ATOM 601 C CA . THR A 1 82 ? -1.174 1.616 -7.097 1.00 96.06 82 THR A CA 1
ATOM 602 C C . THR A 1 82 ? -2.294 2.621 -6.919 1.00 96.06 82 THR A C 1
ATOM 604 O O . THR A 1 82 ? -2.263 3.397 -5.965 1.00 96.06 82 THR A O 1
ATOM 607 N N . ASP A 1 83 ? -3.271 2.584 -7.814 1.00 96.50 83 ASP A N 1
ATOM 608 C CA . ASP A 1 83 ? -4.492 3.373 -7.710 1.00 96.50 83 ASP A CA 1
ATOM 609 C C . ASP A 1 83 ? -5.554 2.552 -6.997 1.00 96.50 83 ASP A C 1
ATOM 611 O O . ASP A 1 83 ? -5.779 1.384 -7.325 1.00 96.50 83 ASP A O 1
ATOM 615 N N . LEU A 1 84 ? -6.188 3.161 -6.003 1.00 96.62 84 LEU A N 1
ATOM 616 C CA . LEU A 1 84 ? -7.189 2.531 -5.165 1.00 96.62 84 LEU A CA 1
ATOM 617 C C . LEU A 1 84 ? -8.411 3.438 -5.031 1.00 96.62 84 LEU A C 1
ATOM 619 O O . LEU A 1 84 ? -8.288 4.613 -4.683 1.00 96.62 84 LEU A O 1
ATOM 623 N N . GLU A 1 85 ? -9.582 2.858 -5.267 1.00 97.25 85 GLU A N 1
ATOM 624 C CA . GLU A 1 85 ? -10.878 3.457 -4.960 1.00 97.25 85 GLU A CA 1
ATOM 625 C C . GLU A 1 85 ? -11.252 3.095 -3.520 1.00 97.25 85 GLU A C 1
ATOM 627 O O . GLU A 1 85 ? -11.319 1.918 -3.153 1.00 97.25 85 GLU A O 1
ATOM 632 N N . ILE A 1 86 ? -11.457 4.108 -2.683 1.00 97.00 86 ILE A N 1
ATOM 633 C CA . ILE A 1 86 ? -11.800 3.961 -1.274 1.00 97.00 86 ILE A CA 1
ATOM 634 C C . ILE A 1 86 ? -13.302 3.711 -1.160 1.00 97.00 86 ILE A C 1
ATOM 636 O O . ILE A 1 86 ? -14.122 4.573 -1.456 1.00 97.00 86 ILE A O 1
ATOM 640 N N . GLU A 1 87 ? -13.670 2.540 -0.651 1.00 97.56 87 GLU A N 1
ATOM 641 C CA . GLU A 1 87 ? -15.070 2.161 -0.449 1.00 97.56 87 GLU A CA 1
ATOM 642 C C . GLU A 1 87 ? -15.551 2.512 0.964 1.00 97.56 87 GLU A C 1
ATOM 644 O O . GLU A 1 87 ? -16.736 2.778 1.187 1.00 97.56 87 GLU A O 1
ATOM 649 N N . ARG A 1 88 ? -14.646 2.465 1.952 1.00 96.75 88 ARG A N 1
ATOM 650 C CA . ARG A 1 88 ? -15.009 2.628 3.361 1.00 96.75 88 ARG A CA 1
ATOM 651 C C . ARG A 1 88 ? -13.843 3.080 4.234 1.00 96.75 88 ARG A C 1
ATOM 653 O O . ARG A 1 88 ? -12.742 2.550 4.147 1.00 96.75 88 ARG A O 1
ATOM 660 N N . TYR A 1 89 ? -14.145 3.959 5.187 1.00 97.44 89 TYR A N 1
ATOM 661 C CA . TYR A 1 89 ? -13.276 4.274 6.322 1.00 97.44 89 TYR A CA 1
ATOM 662 C C . TYR A 1 89 ? -13.718 3.475 7.554 1.00 97.44 89 TYR A C 1
ATOM 664 O O . TYR A 1 89 ? -14.880 3.513 7.964 1.00 97.44 89 TYR A O 1
ATOM 672 N N . ILE A 1 90 ? -12.788 2.725 8.137 1.00 97.94 90 ILE A N 1
ATOM 673 C CA . ILE A 1 90 ? -12.940 2.038 9.426 1.00 97.94 90 ILE A CA 1
ATOM 674 C C . ILE A 1 90 ? -12.446 2.939 10.566 1.00 97.94 90 ILE A C 1
ATOM 676 O O . ILE A 1 90 ? -13.021 2.923 11.654 1.00 97.94 90 ILE A O 1
ATOM 680 N N . LYS A 1 91 ? -11.394 3.727 10.311 1.00 97.69 91 LYS A N 1
ATOM 681 C CA . LYS A 1 91 ? -10.797 4.704 11.232 1.00 97.69 91 LYS A CA 1
ATOM 682 C C . LYS A 1 91 ? -10.251 5.894 10.437 1.00 97.69 91 LYS A C 1
ATOM 684 O O . LYS A 1 91 ? -9.798 5.702 9.309 1.00 97.69 91 LYS A O 1
ATOM 689 N N . GLY A 1 92 ? -10.243 7.069 11.062 1.00 95.62 92 GLY A N 1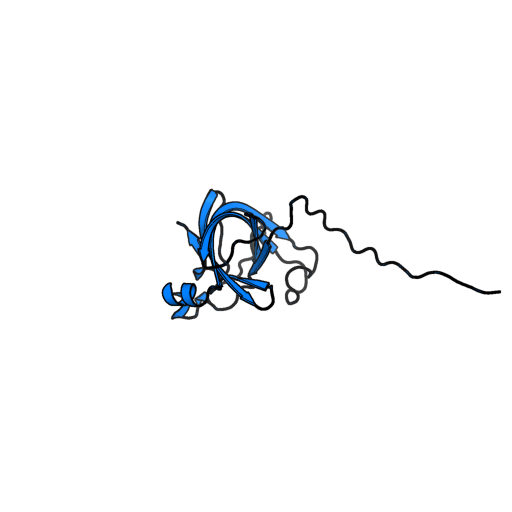
ATOM 690 C CA . GLY A 1 92 ? -9.771 8.319 10.468 1.00 95.62 92 GLY A CA 1
ATOM 691 C C . GLY A 1 92 ? -10.901 9.096 9.797 1.00 95.62 92 GLY A C 1
ATOM 692 O O . GLY A 1 92 ? -11.950 8.534 9.476 1.00 95.62 92 GLY A O 1
ATOM 693 N N . GLU A 1 93 ? -10.691 10.398 9.624 1.00 92.62 93 GLU A N 1
ATOM 694 C CA . GLU A 1 93 ? -11.621 11.236 8.869 1.00 92.62 93 GLU A CA 1
ATOM 695 C C . GLU A 1 93 ? -11.490 10.943 7.365 1.00 92.62 93 GLU A C 1
ATOM 697 O O . GLU A 1 93 ? -10.386 10.659 6.893 1.00 92.62 93 GLU A O 1
ATOM 702 N N . PRO A 1 94 ? -12.584 10.996 6.589 1.00 92.94 94 PRO A N 1
ATOM 703 C CA . PRO A 1 94 ? -12.508 10.807 5.148 1.00 92.94 94 PRO A CA 1
ATOM 704 C C . PRO A 1 94 ? -11.582 11.825 4.472 1.00 92.94 94 PRO A C 1
ATOM 706 O O . PRO A 1 94 ? -11.580 13.008 4.820 1.00 92.94 94 PRO A O 1
ATOM 709 N N . PHE A 1 95 ? -10.829 11.375 3.467 1.00 88.50 95 PHE A N 1
ATOM 710 C CA . PHE A 1 95 ? -10.109 12.280 2.576 1.00 88.50 95 PHE A CA 1
ATOM 711 C C . PHE A 1 95 ? -11.101 13.071 1.716 1.00 88.50 95 PHE A C 1
ATOM 713 O O . PHE A 1 95 ? -12.270 12.708 1.583 1.00 88.50 95 PHE A O 1
ATOM 720 N N . THR A 1 96 ? -10.623 14.162 1.117 1.00 87.56 96 THR A N 1
ATOM 721 C CA . THR A 1 96 ? -11.432 14.992 0.212 1.00 87.56 96 THR A CA 1
ATOM 722 C C . THR A 1 96 ? -11.939 14.205 -0.996 1.00 87.56 96 THR A C 1
ATOM 724 O O . THR A 1 96 ? -13.057 14.436 -1.445 1.00 87.56 96 THR A O 1
ATOM 727 N N . GLU A 1 97 ? -11.118 13.285 -1.502 1.00 88.50 97 GLU A N 1
ATOM 728 C CA . GLU A 1 97 ? -11.423 12.420 -2.640 1.00 88.50 97 GLU A CA 1
ATOM 729 C C . GLU A 1 97 ? -11.498 10.961 -2.171 1.00 88.50 97 GLU A C 1
ATOM 731 O O . GLU A 1 97 ? -10.788 10.551 -1.250 1.00 88.50 97 GLU A O 1
ATOM 736 N N . ASP A 1 98 ? -12.305 10.157 -2.855 1.00 91.56 98 ASP A N 1
ATOM 737 C CA . ASP A 1 98 ? -12.415 8.706 -2.667 1.00 91.56 98 ASP A CA 1
ATOM 738 C C . ASP A 1 98 ? -11.342 7.926 -3.446 1.00 91.56 98 ASP A C 1
ATOM 740 O O . ASP A 1 98 ? -11.431 6.710 -3.596 1.00 91.56 98 ASP A O 1
ATOM 744 N N . LYS A 1 99 ? -10.295 8.607 -3.922 1.00 92.75 99 LYS A N 1
ATOM 745 C CA . LYS A 1 99 ? -9.179 8.008 -4.657 1.00 92.75 99 LYS A CA 1
ATOM 746 C C . LYS A 1 99 ? -7.855 8.200 -3.939 1.00 92.75 99 LYS A C 1
ATOM 748 O O . LYS A 1 99 ? -7.514 9.293 -3.483 1.00 92.75 99 LYS A O 1
ATOM 753 N N . LEU A 1 100 ? -7.072 7.128 -3.908 1.00 92.44 100 LEU A N 1
ATOM 754 C CA . LEU A 1 100 ? -5.754 7.072 -3.293 1.00 92.44 100 LEU A CA 1
ATOM 755 C C . LEU A 1 100 ? -4.732 6.531 -4.291 1.00 92.44 100 LEU A C 1
ATOM 757 O O . LEU A 1 100 ? -4.987 5.526 -4.950 1.00 92.44 100 LEU A O 1
ATOM 761 N N . ARG A 1 101 ? -3.548 7.147 -4.347 1.00 93.81 101 ARG A N 1
ATOM 762 C CA . ARG A 1 101 ? -2.391 6.588 -5.051 1.00 93.81 101 ARG A CA 1
ATOM 763 C C . ARG A 1 101 ? -1.302 6.234 -4.055 1.00 93.81 101 ARG A C 1
ATOM 765 O O . ARG A 1 101 ? -0.763 7.093 -3.362 1.00 93.81 101 ARG A O 1
ATOM 772 N N . ILE A 1 102 ? -0.948 4.960 -4.010 1.00 92.62 102 ILE A N 1
ATOM 773 C CA . ILE A 1 102 ? 0.141 4.446 -3.186 1.00 92.62 102 ILE A CA 1
ATOM 774 C C . ILE A 1 102 ? 1.362 4.278 -4.081 1.00 92.62 102 ILE A C 1
ATOM 776 O O . ILE A 1 102 ? 1.287 3.648 -5.136 1.00 92.62 102 ILE A O 1
ATOM 780 N N . VAL A 1 103 ? 2.486 4.847 -3.659 1.00 91.31 103 VAL A N 1
ATOM 781 C CA . VAL A 1 103 ? 3.763 4.767 -4.363 1.00 91.31 103 VAL A CA 1
ATOM 782 C C . VAL A 1 103 ? 4.739 3.972 -3.505 1.00 91.31 103 VAL A C 1
ATOM 784 O O . VAL A 1 103 ? 5.106 4.389 -2.402 1.00 91.31 103 VAL A O 1
ATOM 787 N N . THR A 1 104 ? 5.163 2.819 -4.018 1.00 89.56 104 THR A N 1
ATOM 788 C CA . THR A 1 104 ? 6.144 1.939 -3.377 1.00 89.56 104 THR A CA 1
ATOM 789 C C . THR A 1 104 ? 7.413 1.839 -4.234 1.00 89.56 104 THR A C 1
ATOM 791 O O . THR A 1 104 ? 7.330 1.749 -5.462 1.00 89.56 104 THR A O 1
ATOM 794 N N . PRO A 1 105 ? 8.614 1.873 -3.636 1.00 88.44 105 PRO A N 1
ATOM 795 C CA . PRO A 1 105 ? 9.846 1.471 -4.300 1.00 88.44 105 PRO A CA 1
ATOM 796 C C . PRO A 1 105 ? 9.775 0.024 -4.804 1.00 88.44 105 PRO A C 1
ATOM 798 O O . PRO A 1 105 ? 9.211 -0.849 -4.149 1.00 88.44 105 PRO A O 1
ATOM 801 N N . GLY A 1 106 ? 10.418 -0.245 -5.936 1.00 88.88 106 GLY A N 1
ATOM 802 C CA . GLY A 1 106 ? 10.441 -1.564 -6.558 1.00 88.88 106 GLY A CA 1
ATOM 803 C C . GLY A 1 106 ? 9.328 -1.773 -7.583 1.00 88.88 106 GLY A C 1
ATOM 804 O O . GLY A 1 106 ? 8.518 -0.888 -7.862 1.00 88.88 106 GLY A O 1
ATOM 805 N N . GLY A 1 107 ? 9.324 -2.952 -8.200 1.00 92.06 107 GLY A N 1
ATOM 806 C CA . GLY A 1 107 ? 8.421 -3.308 -9.294 1.00 92.06 107 GLY A CA 1
ATOM 807 C C . GLY A 1 107 ? 9.147 -3.917 -10.487 1.00 92.06 107 GLY A C 1
ATOM 808 O O . GLY A 1 107 ? 10.317 -4.289 -10.388 1.00 92.06 107 GLY A O 1
ATOM 809 N N . THR A 1 108 ? 8.457 -4.022 -11.625 1.00 94.06 108 THR A N 1
ATOM 810 C CA . THR A 1 108 ? 9.020 -4.598 -12.860 1.00 94.06 108 THR A CA 1
ATOM 811 C C . THR A 1 108 ? 8.716 -3.732 -14.077 1.00 94.06 108 THR A C 1
ATOM 813 O O . THR A 1 108 ? 7.558 -3.453 -14.364 1.00 94.06 108 THR A O 1
ATOM 816 N N . VAL A 1 109 ? 9.751 -3.345 -14.827 1.00 94.88 109 VAL A N 1
ATOM 817 C CA . VAL A 1 109 ? 9.634 -2.613 -16.098 1.00 94.88 109 VAL A CA 1
ATOM 818 C C . VAL A 1 109 ? 10.292 -3.432 -17.206 1.00 94.88 109 VAL A C 1
ATOM 820 O O . VAL A 1 109 ? 11.514 -3.585 -17.240 1.00 94.88 109 VAL A O 1
ATOM 823 N N . GLY A 1 110 ? 9.484 -3.955 -18.132 1.00 94.19 110 GLY A N 1
ATOM 824 C CA . GLY A 1 110 ? 9.968 -4.888 -19.151 1.00 94.19 110 GLY A CA 1
ATOM 825 C C . GLY A 1 110 ? 10.522 -6.159 -18.502 1.00 94.19 110 GLY A C 1
ATOM 826 O O . GLY A 1 110 ? 9.799 -6.847 -17.791 1.00 94.19 110 GLY A O 1
ATOM 827 N N . GLU A 1 111 ? 11.803 -6.449 -18.727 1.00 95.44 111 GLU A N 1
ATOM 828 C CA . GLU A 1 111 ? 12.500 -7.604 -18.132 1.00 95.44 111 GLU A CA 1
ATOM 829 C C . GLU A 1 111 ? 13.277 -7.256 -16.849 1.00 95.44 111 GLU A C 1
ATOM 831 O O . GLU A 1 111 ? 13.928 -8.118 -16.262 1.00 95.44 111 GLU A O 1
ATOM 836 N N . ILE A 1 112 ? 13.250 -5.991 -16.415 1.00 93.06 112 ILE A N 1
ATOM 837 C CA . ILE A 1 112 ? 14.020 -5.520 -15.261 1.00 93.06 112 ILE A CA 1
ATOM 838 C C . ILE A 1 112 ? 13.104 -5.451 -14.043 1.00 93.06 112 ILE A C 1
ATOM 840 O O . ILE A 1 112 ? 12.147 -4.677 -14.027 1.00 93.06 112 ILE A O 1
ATOM 844 N N . SER A 1 113 ? 13.441 -6.210 -13.001 1.00 91.75 113 SER A N 1
ATOM 845 C CA . SER A 1 113 ? 12.747 -6.189 -11.712 1.00 91.75 113 SER A CA 1
ATOM 846 C C . SER A 1 113 ? 13.633 -5.608 -10.613 1.00 91.75 113 SER A C 1
ATOM 848 O O . SER A 1 113 ? 14.824 -5.905 -10.528 1.00 91.75 113 SER A O 1
ATOM 850 N N . CYS A 1 114 ? 13.031 -4.812 -9.737 1.00 88.38 114 CYS A N 1
ATOM 851 C CA . CYS A 1 114 ? 13.626 -4.322 -8.504 1.00 88.38 114 CYS A CA 1
ATOM 852 C C . CYS A 1 114 ? 12.765 -4.812 -7.338 1.00 88.38 114 CYS A C 1
ATOM 854 O O . CYS A 1 114 ? 11.616 -4.395 -7.192 1.00 88.38 114 CYS A O 1
ATOM 856 N N . ALA A 1 115 ? 13.309 -5.723 -6.535 1.00 85.12 115 ALA A N 1
ATOM 857 C CA . ALA A 1 115 ? 12.681 -6.150 -5.295 1.00 85.12 115 ALA A CA 1
ATOM 858 C C . ALA A 1 115 ? 13.160 -5.240 -4.162 1.00 85.12 115 ALA A C 1
ATOM 860 O O . ALA A 1 115 ? 14.365 -5.062 -3.978 1.00 85.12 115 ALA A O 1
ATOM 861 N N . VAL A 1 116 ? 12.215 -4.679 -3.416 1.00 84.44 116 VAL A N 1
ATOM 862 C CA . VAL A 1 116 ? 12.485 -3.914 -2.199 1.00 84.44 116 VAL A CA 1
ATOM 863 C C . VAL A 1 116 ? 11.760 -4.613 -1.063 1.00 84.44 116 VAL A C 1
ATOM 865 O O . VAL A 1 116 ? 10.576 -4.927 -1.178 1.00 84.44 116 VAL A O 1
ATOM 868 N N . GLU A 1 117 ? 12.499 -4.911 0.001 1.00 80.62 117 GLU A N 1
ATOM 869 C CA . GLU A 1 117 ? 11.968 -5.627 1.157 1.00 80.62 117 GLU A CA 1
ATOM 870 C C . GLU A 1 117 ? 10.841 -4.836 1.832 1.00 80.62 117 GLU A C 1
ATOM 872 O O . GLU A 1 117 ? 10.784 -3.605 1.781 1.00 80.62 117 GLU A O 1
ATOM 877 N N . ASP A 1 118 ? 9.932 -5.579 2.457 1.00 80.88 118 ASP A N 1
ATOM 878 C CA . ASP A 1 118 ? 8.823 -5.077 3.268 1.00 80.88 118 ASP A CA 1
ATOM 879 C C . ASP A 1 118 ? 7.808 -4.163 2.558 1.00 80.88 118 ASP A C 1
ATOM 881 O O . ASP A 1 118 ? 6.931 -3.585 3.209 1.00 80.88 118 ASP A O 1
ATOM 885 N N . GLN A 1 119 ? 7.874 -4.056 1.229 1.00 86.06 119 GLN A N 1
ATOM 886 C CA . GLN A 1 119 ? 6.874 -3.344 0.443 1.00 86.06 119 GLN A CA 1
ATOM 887 C C . GLN A 1 119 ? 5.597 -4.175 0.295 1.00 86.06 119 GLN A C 1
ATOM 889 O O . GLN A 1 119 ? 5.675 -5.364 -0.028 1.00 86.06 119 GLN A O 1
ATOM 894 N N . PRO A 1 120 ? 4.409 -3.575 0.480 1.00 89.62 120 PRO A N 1
ATOM 895 C CA . PRO A 1 120 ? 3.175 -4.237 0.101 1.00 89.62 120 PRO A CA 1
ATOM 896 C C . PRO A 1 120 ? 3.136 -4.444 -1.414 1.00 89.62 120 PRO A C 1
ATOM 898 O O . PRO A 1 120 ? 3.533 -3.575 -2.195 1.00 89.62 120 PRO A O 1
ATOM 901 N N . ILE A 1 121 ? 2.626 -5.604 -1.815 1.00 89.88 121 ILE A N 1
ATOM 902 C CA . ILE A 1 121 ? 2.373 -5.947 -3.211 1.00 89.88 121 ILE A CA 1
ATOM 903 C C . ILE A 1 121 ? 0.866 -5.892 -3.422 1.00 89.88 121 ILE A C 1
ATOM 905 O O . ILE A 1 121 ? 0.109 -6.557 -2.715 1.00 89.88 121 ILE A O 1
ATOM 909 N N . PHE A 1 122 ? 0.441 -5.095 -4.396 1.00 95.19 122 PHE A N 1
ATOM 910 C CA . PHE A 1 122 ? -0.960 -4.949 -4.764 1.00 95.19 122 PHE A CA 1
ATOM 911 C C . PHE A 1 122 ? -1.253 -5.681 -6.069 1.00 95.19 122 PHE A C 1
ATOM 913 O O . PHE A 1 122 ? -0.382 -5.851 -6.924 1.00 95.19 122 PHE A O 1
ATOM 920 N N . HIS A 1 123 ? -2.508 -6.089 -6.226 1.00 96.50 123 HIS A N 1
ATOM 921 C CA . HIS A 1 123 ? -3.001 -6.759 -7.419 1.00 96.50 123 HIS A CA 1
ATOM 922 C C . HIS A 1 123 ? -4.307 -6.103 -7.861 1.00 96.50 123 HIS A C 1
ATOM 924 O O . HIS A 1 123 ? -5.201 -5.897 -7.042 1.00 96.50 123 HIS A O 1
ATOM 930 N N . GLU A 1 124 ? -4.416 -5.788 -9.150 1.00 98.00 124 GLU A N 1
ATOM 931 C CA . GLU A 1 124 ? -5.617 -5.180 -9.730 1.00 98.00 124 GLU A CA 1
ATOM 932 C C . GLU A 1 124 ? -6.872 -6.028 -9.469 1.00 98.00 124 GLU A C 1
ATOM 934 O O . GLU A 1 124 ? -6.841 -7.262 -9.509 1.00 98.00 124 GLU A O 1
ATOM 939 N N . GLY A 1 125 ? -7.985 -5.353 -9.182 1.00 98.00 125 GLY A N 1
ATOM 940 C CA . GLY A 1 125 ? -9.279 -5.962 -8.880 1.00 98.00 125 GLY A CA 1
ATOM 941 C C . GLY A 1 125 ? -9.392 -6.574 -7.483 1.00 98.00 125 GLY A C 1
ATOM 942 O O . GLY A 1 125 ? -10.441 -7.130 -7.151 1.00 98.00 125 GLY A O 1
ATOM 943 N N . LYS A 1 126 ? -8.344 -6.506 -6.654 1.00 98.38 126 LYS A N 1
ATOM 944 C CA . LYS A 1 126 ? -8.397 -6.997 -5.274 1.00 98.38 126 LYS A CA 1
ATOM 945 C C . LYS A 1 126 ? -8.962 -5.953 -4.328 1.00 98.38 126 LYS A C 1
ATOM 947 O O . LYS A 1 126 ? -8.615 -4.776 -4.410 1.00 98.38 126 LYS A O 1
ATOM 952 N N . LYS A 1 127 ? -9.791 -6.423 -3.395 1.00 98.38 127 LYS A N 1
ATOM 953 C CA . LYS A 1 127 ? -10.217 -5.642 -2.239 1.00 98.38 127 LYS A CA 1
ATOM 954 C C . LYS A 1 127 ? -9.164 -5.747 -1.159 1.00 98.38 127 LYS A C 1
ATOM 956 O O . LYS A 1 127 ? -8.698 -6.842 -0.848 1.00 98.38 127 LYS A O 1
ATOM 961 N N . VAL A 1 128 ? -8.790 -4.610 -0.597 1.00 98.25 128 VAL A N 1
ATOM 962 C CA . VAL A 1 128 ? -7.762 -4.540 0.434 1.00 98.25 128 VAL A CA 1
ATOM 963 C C . VAL A 1 128 ? -8.204 -3.654 1.584 1.00 98.25 128 VAL A C 1
ATOM 965 O O . VAL A 1 128 ? -8.900 -2.659 1.390 1.00 98.25 128 VAL A O 1
ATOM 968 N N . ARG A 1 129 ? -7.755 -4.003 2.788 1.00 97.94 129 ARG A N 1
ATOM 969 C CA . ARG A 1 129 ? -7.738 -3.130 3.956 1.00 97.94 129 ARG A CA 1
ATOM 970 C C . ARG A 1 129 ? -6.321 -2.623 4.183 1.00 97.94 129 ARG A C 1
ATOM 972 O O . ARG A 1 129 ? -5.387 -3.426 4.212 1.00 97.94 129 ARG A O 1
ATOM 979 N N . ILE A 1 130 ? -6.173 -1.315 4.373 1.00 96.50 130 ILE A N 1
ATOM 980 C CA . ILE A 1 130 ? -4.873 -0.662 4.548 1.00 96.50 130 ILE A CA 1
ATOM 981 C C . ILE A 1 130 ? -4.863 0.181 5.819 1.00 96.50 130 ILE A C 1
ATOM 983 O O . ILE A 1 130 ? -5.840 0.863 6.132 1.00 96.50 130 ILE A O 1
ATOM 987 N N . TYR A 1 131 ? -3.746 0.115 6.538 1.00 95.56 131 TYR A N 1
ATOM 988 C CA . TYR A 1 131 ? -3.503 0.799 7.802 1.00 95.56 131 TYR A CA 1
ATOM 989 C C . TYR A 1 131 ? -2.434 1.877 7.581 1.00 95.56 131 TYR A C 1
ATOM 991 O O . TYR A 1 131 ? -1.275 1.549 7.320 1.00 95.56 131 TYR A O 1
ATOM 999 N N . PHE A 1 132 ? -2.809 3.153 7.683 1.00 92.12 132 PHE A N 1
ATOM 1000 C CA . PHE A 1 132 ? -1.892 4.281 7.494 1.00 92.12 132 PHE A CA 1
ATOM 1001 C C . PHE A 1 132 ? -1.632 5.027 8.792 1.00 92.12 132 PHE A C 1
ATOM 1003 O O . PHE A 1 132 ? -2.534 5.168 9.615 1.00 92.12 132 PHE A O 1
ATOM 1010 N N . GLN A 1 133 ? -0.429 5.571 8.920 1.00 91.75 133 GLN A N 1
ATOM 1011 C CA . GLN A 1 133 ? -0.112 6.635 9.867 1.00 91.75 133 GLN A CA 1
ATOM 1012 C C . GLN A 1 133 ? 0.185 7.927 9.101 1.00 91.75 133 GLN A C 1
ATOM 1014 O O . GLN A 1 133 ? 0.713 7.879 7.984 1.00 91.75 133 GLN A O 1
ATOM 1019 N N . GLU A 1 134 ? -0.159 9.061 9.700 1.00 89.81 134 GLU A N 1
ATOM 1020 C CA . GLU A 1 134 ? 0.098 10.395 9.166 1.00 89.81 134 GLU A CA 1
ATOM 1021 C C . GLU A 1 134 ? 1.046 11.148 10.104 1.00 89.81 134 GLU A C 1
ATOM 1023 O O . GLU A 1 134 ? 0.720 11.441 11.253 1.00 89.81 134 GLU A O 1
ATOM 1028 N N . GLU A 1 135 ? 2.223 11.515 9.603 1.00 85.69 135 GLU A N 1
ATOM 1029 C CA . GLU A 1 135 ? 3.186 12.330 10.340 1.00 85.69 135 GLU A CA 1
ATOM 1030 C C . GLU A 1 135 ? 3.509 13.587 9.530 1.00 85.69 135 GLU A C 1
ATOM 1032 O O . GLU A 1 135 ? 4.029 13.518 8.422 1.00 85.69 135 GLU A O 1
ATOM 1037 N N . ASN A 1 136 ? 3.201 14.768 10.077 1.00 85.94 136 ASN A N 1
ATOM 1038 C CA . ASN A 1 136 ? 3.434 16.069 9.425 1.00 85.94 136 ASN A CA 1
ATOM 1039 C C . ASN A 1 136 ? 2.807 16.209 8.019 1.00 85.94 136 ASN A C 1
ATOM 1041 O O . ASN A 1 136 ? 3.350 16.915 7.169 1.00 85.94 136 ASN A O 1
ATOM 1045 N N . GLY A 1 137 ? 1.659 15.564 7.782 1.00 81.69 137 GLY A N 1
ATOM 1046 C CA . GLY A 1 137 ? 0.974 15.564 6.485 1.00 81.69 137 GLY A CA 1
ATOM 1047 C C . GLY A 1 137 ? 1.539 14.563 5.473 1.00 81.69 137 GLY A C 1
ATOM 1048 O O . GLY A 1 137 ? 1.086 14.539 4.329 1.00 81.69 137 GLY A O 1
ATOM 1049 N N . GLU A 1 138 ? 2.514 13.739 5.868 1.00 82.56 138 GLU A N 1
ATOM 1050 C CA . GLU A 1 138 ? 3.007 12.617 5.073 1.00 82.56 138 GLU A CA 1
ATOM 1051 C C . GLU A 1 138 ? 2.381 11.308 5.556 1.00 82.56 138 GLU A C 1
ATOM 1053 O O . GLU A 1 138 ? 2.376 10.995 6.747 1.00 82.56 138 GLU A O 1
ATOM 1058 N N . PHE A 1 139 ? 1.869 10.525 4.610 1.00 87.31 139 PHE A N 1
ATOM 1059 C CA . PHE A 1 139 ? 1.243 9.238 4.880 1.00 87.31 139 PHE A CA 1
ATOM 1060 C C . PHE A 1 139 ? 2.226 8.097 4.629 1.00 87.31 139 PHE A C 1
ATOM 1062 O O . PHE A 1 139 ? 2.912 8.070 3.604 1.00 87.31 139 PHE A O 1
ATOM 1069 N N . SER A 1 140 ? 2.220 7.104 5.516 1.00 88.25 140 SER A N 1
ATOM 1070 C CA . SER A 1 140 ? 2.953 5.845 5.341 1.00 88.25 140 SER A CA 1
ATOM 1071 C C . SER A 1 140 ? 2.121 4.650 5.806 1.00 88.25 140 SER A C 1
ATOM 1073 O O . SER A 1 140 ? 1.192 4.798 6.601 1.00 88.25 140 SER A O 1
ATOM 1075 N N . ILE A 1 141 ? 2.424 3.457 5.284 1.00 92.06 141 ILE A N 1
ATOM 1076 C CA . ILE A 1 141 ? 1.728 2.225 5.671 1.00 92.06 141 ILE A CA 1
ATOM 1077 C C . ILE A 1 141 ? 2.375 1.677 6.940 1.00 92.06 141 ILE A C 1
ATOM 1079 O O . ILE A 1 141 ? 3.579 1.410 6.979 1.00 92.06 141 ILE A O 1
ATOM 1083 N N . VAL A 1 142 ? 1.564 1.468 7.974 1.00 91.00 142 VAL A N 1
ATOM 1084 C CA . VAL A 1 142 ? 2.027 0.919 9.249 1.00 91.00 142 VAL A CA 1
ATOM 1085 C C . VAL A 1 142 ? 2.597 -0.477 9.013 1.00 91.00 142 VAL A C 1
ATOM 1087 O O . VAL A 1 142 ? 1.918 -1.346 8.478 1.00 91.00 142 VAL A O 1
ATOM 1090 N N . CYS A 1 143 ? 3.841 -0.714 9.432 1.00 89.38 143 CYS A N 1
ATOM 1091 C CA . CYS A 1 143 ? 4.521 -2.006 9.281 1.00 89.38 143 CYS A CA 1
ATOM 1092 C C . CYS A 1 143 ? 4.694 -2.508 7.828 1.00 89.38 143 CYS A C 1
ATOM 1094 O O . CYS A 1 143 ? 4.885 -3.708 7.621 1.00 89.38 143 CYS A O 1
ATOM 1096 N N . GLY A 1 144 ? 4.650 -1.626 6.820 1.00 88.25 144 GLY A N 1
ATOM 1097 C CA . GLY A 1 144 ? 4.868 -2.011 5.420 1.00 88.25 144 GLY A CA 1
ATOM 1098 C C . GLY A 1 144 ? 3.866 -3.068 4.947 1.00 88.25 144 GLY A C 1
ATOM 1099 O O . GLY A 1 144 ? 2.659 -2.875 5.077 1.00 88.25 144 GLY A O 1
ATOM 1100 N N . PHE A 1 145 ? 4.343 -4.198 4.414 1.00 88.25 145 PHE A N 1
ATOM 1101 C CA . PHE A 1 145 ? 3.461 -5.248 3.888 1.00 88.25 145 PHE A CA 1
ATOM 1102 C C . PHE A 1 145 ? 2.436 -5.775 4.909 1.00 88.25 145 PHE A C 1
ATOM 1104 O O . PHE A 1 145 ? 1.324 -6.117 4.516 1.00 88.25 145 PHE A O 1
ATOM 1111 N N . CYS A 1 146 ? 2.769 -5.825 6.207 1.00 90.69 146 CYS A N 1
ATOM 1112 C CA . CYS A 1 146 ? 1.845 -6.307 7.244 1.00 90.69 146 CYS A CA 1
ATOM 1113 C C . CYS A 1 146 ? 0.633 -5.378 7.432 1.00 90.69 146 CYS A C 1
ATOM 1115 O O . CYS A 1 146 ? -0.420 -5.818 7.894 1.00 90.69 146 CYS A O 1
ATOM 1117 N N . GLY A 1 147 ? 0.775 -4.100 7.070 1.00 92.38 147 GLY A N 1
ATOM 1118 C CA . GLY A 1 147 ? -0.283 -3.091 7.104 1.00 92.38 147 GLY A CA 1
ATOM 1119 C C . GLY A 1 147 ? -1.233 -3.140 5.913 1.00 92.38 147 GLY A C 1
ATOM 1120 O O . GLY A 1 147 ? -2.011 -2.206 5.728 1.00 92.38 147 GLY A O 1
ATOM 1121 N N . VAL A 1 148 ? -1.178 -4.191 5.092 1.00 94.44 148 VAL A N 1
ATOM 1122 C CA . VAL A 1 148 ? -2.101 -4.422 3.978 1.00 94.44 148 VAL A CA 1
ATOM 1123 C C . VAL A 1 148 ? -2.659 -5.835 4.074 1.00 94.44 148 VAL A C 1
ATOM 1125 O O . VAL A 1 148 ? -1.919 -6.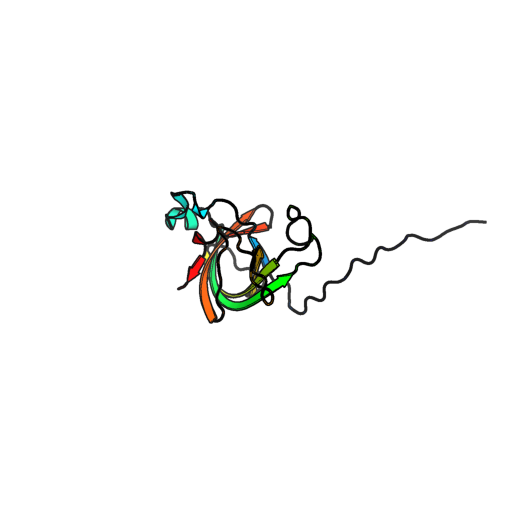802 4.247 1.00 94.44 148 VAL A O 1
ATOM 1128 N N . LYS A 1 149 ? -3.978 -5.969 3.942 1.00 94.88 149 LYS A N 1
ATOM 1129 C CA . LYS A 1 149 ? -4.667 -7.265 3.920 1.00 94.88 149 LYS A CA 1
ATOM 1130 C C . LYS A 1 149 ? -5.618 -7.333 2.740 1.00 94.88 149 LYS A C 1
ATOM 1132 O O . LYS A 1 149 ? -6.429 -6.431 2.587 1.00 94.88 149 LYS A O 1
ATOM 1137 N N . GLU A 1 150 ? -5.562 -8.401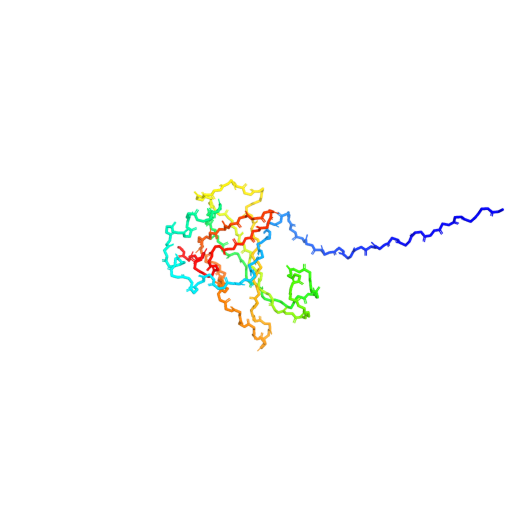 1.950 1.00 96.19 150 GLU A N 1
ATOM 1138 C CA . GLU A 1 150 ? -6.648 -8.737 1.017 1.00 96.19 150 GLU A CA 1
ATOM 1139 C C . GLU A 1 150 ? -7.877 -9.198 1.825 1.00 96.19 150 GLU A C 1
ATOM 1141 O O . GLU A 1 150 ? -7.714 -9.931 2.808 1.00 96.19 150 GLU A O 1
ATOM 1146 N N . ILE A 1 151 ? -9.079 -8.740 1.454 1.00 94.75 151 ILE A N 1
ATOM 1147 C CA . ILE A 1 151 ? -10.346 -8.996 2.173 1.00 94.75 151 ILE A CA 1
ATOM 1148 C C . ILE A 1 151 ? -11.451 -9.549 1.273 1.00 94.75 151 ILE A C 1
ATOM 1150 O O . ILE A 1 151 ? -11.451 -9.249 0.058 1.00 94.75 151 ILE A O 1
#